Protein AF-O16611-F1 (afdb_monomer_lite)

Sequence (147 aa):
MRFGYADLPESENEILELKKEAEYYLLNGLADLCEYQRPVDNFRTCTADELMRVIVNTKKKVIVINYLTHEDRLVFVPTGFNFCDFMERHKDKVEVVFFNKLETEYSNTASVPPHIHDVCWRFNIYNATCMDGRRFESMKDLERWMK

Structure (mmCIF, N/CA/C/O backbone):
data_AF-O16611-F1
#
_entry.id   AF-O16611-F1
#
loop_
_atom_site.group_PDB
_atom_site.id
_atom_site.type_symbol
_atom_site.label_atom_id
_atom_site.label_alt_id
_atom_s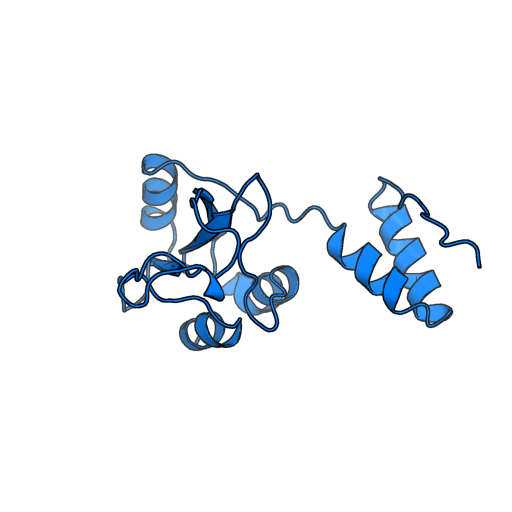ite.label_comp_id
_atom_site.label_asym_id
_atom_site.label_entity_id
_atom_site.label_seq_id
_atom_site.pdbx_PDB_ins_code
_atom_site.Cartn_x
_atom_site.Cartn_y
_atom_site.Cartn_z
_atom_site.occupancy
_atom_site.B_iso_or_equiv
_atom_site.auth_seq_id
_atom_site.auth_comp_id
_atom_site.auth_asym_id
_atom_site.auth_atom_id
_atom_site.pdbx_PDB_model_num
ATOM 1 N N . MET A 1 1 ? 29.669 -7.788 -22.522 1.00 36.06 1 MET A N 1
ATOM 2 C CA . MET A 1 1 ? 29.038 -8.776 -21.621 1.00 36.06 1 MET A CA 1
ATOM 3 C C . MET A 1 1 ? 27.596 -8.927 -22.071 1.00 36.06 1 MET A C 1
ATOM 5 O O . MET A 1 1 ? 26.953 -7.907 -22.280 1.00 36.06 1 MET A O 1
ATOM 9 N N . ARG A 1 2 ? 27.125 -10.149 -22.350 1.00 43.66 2 ARG A N 1
ATOM 10 C CA . ARG A 1 2 ? 25.723 -10.384 -22.721 1.00 43.66 2 ARG A CA 1
ATOM 11 C C . ARG A 1 2 ? 24.879 -10.098 -21.478 1.00 43.66 2 ARG A C 1
ATOM 13 O O . ARG A 1 2 ? 24.971 -10.858 -20.522 1.00 43.66 2 ARG A O 1
ATOM 20 N N . PHE A 1 3 ? 24.109 -9.014 -21.468 1.00 47.56 3 PHE A N 1
ATOM 21 C CA . PHE A 1 3 ? 22.973 -8.912 -20.556 1.00 47.56 3 PHE A CA 1
ATOM 22 C C . PHE A 1 3 ? 21.952 -9.917 -21.083 1.00 47.56 3 PHE A C 1
ATOM 24 O O . PHE A 1 3 ? 21.215 -9.629 -22.022 1.00 47.56 3 PHE A O 1
ATOM 31 N N . GLY A 1 4 ? 22.056 -11.159 -20.615 1.00 52.22 4 GLY A N 1
ATOM 32 C CA . GLY A 1 4 ? 21.099 -12.197 -20.949 1.00 52.22 4 GLY A CA 1
ATOM 33 C C . GLY A 1 4 ? 19.781 -11.814 -20.306 1.00 52.22 4 GLY A C 1
ATOM 34 O O . GLY A 1 4 ? 19.594 -12.052 -19.120 1.00 52.22 4 GLY A O 1
ATOM 35 N N . TYR A 1 5 ? 18.900 -11.186 -21.076 1.00 54.12 5 TYR A N 1
ATOM 36 C CA . TYR A 1 5 ? 17.479 -11.242 -20.786 1.00 54.12 5 TYR A CA 1
ATOM 37 C C . TYR A 1 5 ? 17.096 -12.711 -20.966 1.00 54.12 5 TYR A C 1
ATOM 39 O O . TYR A 1 5 ? 16.966 -13.189 -22.090 1.00 54.12 5 TYR A O 1
ATOM 47 N N . ALA A 1 6 ? 17.099 -13.460 -19.867 1.00 63.28 6 ALA A N 1
ATOM 48 C CA . ALA A 1 6 ? 16.470 -14.763 -19.825 1.00 63.28 6 ALA A CA 1
ATOM 49 C C . ALA A 1 6 ? 15.006 -14.493 -19.503 1.00 63.28 6 ALA A C 1
ATOM 51 O O . ALA A 1 6 ? 14.704 -13.979 -18.423 1.00 63.28 6 ALA A O 1
ATOM 52 N N . ASP A 1 7 ? 14.125 -14.780 -20.456 1.00 71.19 7 ASP A N 1
ATOM 53 C CA . ASP A 1 7 ? 12.705 -14.857 -20.151 1.00 71.19 7 ASP A CA 1
ATOM 54 C C . ASP A 1 7 ? 12.542 -15.932 -19.078 1.00 71.19 7 ASP A C 1
ATOM 56 O O . ASP A 1 7 ? 13.008 -17.066 -19.233 1.00 71.19 7 ASP A O 1
ATOM 60 N N . LEU A 1 8 ? 11.963 -15.545 -17.947 1.00 73.50 8 LEU A N 1
ATOM 61 C CA . LEU A 1 8 ? 11.630 -16.504 -16.910 1.00 73.50 8 LEU A CA 1
ATOM 62 C C . LEU A 1 8 ? 10.486 -17.398 -17.415 1.00 73.50 8 LEU A C 1
ATOM 64 O O . LEU A 1 8 ? 9.593 -16.899 -18.107 1.00 73.50 8 LEU A O 1
ATOM 68 N N . PRO A 1 9 ? 10.495 -18.694 -17.068 1.00 75.88 9 PRO A N 1
ATOM 69 C CA . PRO A 1 9 ? 9.429 -19.611 -17.447 1.00 75.88 9 PRO A CA 1
ATOM 70 C C . PRO A 1 9 ? 8.064 -19.164 -16.901 1.00 75.88 9 PRO A C 1
ATOM 72 O O . PRO A 1 9 ? 7.982 -18.525 -15.858 1.00 75.88 9 PRO A O 1
ATOM 75 N N . GLU A 1 10 ? 6.977 -19.526 -17.586 1.00 75.81 10 GLU A N 1
ATOM 76 C CA . GLU A 1 10 ? 5.607 -19.196 -17.150 1.00 75.81 10 GLU A CA 1
ATOM 77 C C . GLU A 1 10 ? 5.059 -20.183 -16.103 1.00 75.81 10 GLU A C 1
ATOM 79 O O . GLU A 1 10 ? 4.100 -19.887 -15.390 1.00 75.81 10 GLU A O 1
ATOM 84 N N . SER A 1 11 ? 5.650 -21.378 -16.014 1.00 77.88 11 SER A N 1
ATOM 85 C CA . SER A 1 11 ? 5.209 -22.443 -15.114 1.00 77.88 11 SER A CA 1
ATOM 86 C C . SER A 1 11 ? 5.701 -22.203 -13.686 1.00 77.88 11 SER A C 1
ATOM 88 O O . SER A 1 11 ? 6.903 -22.103 -13.445 1.00 77.88 11 SER A O 1
ATOM 90 N N . GLU A 1 12 ? 4.788 -22.206 -12.709 1.00 77.38 12 GLU A N 1
ATOM 91 C CA . GLU A 1 12 ? 5.122 -22.052 -11.282 1.00 77.38 12 GLU A CA 1
ATOM 92 C C . GLU A 1 12 ? 6.161 -23.083 -10.809 1.00 77.38 12 GLU A C 1
ATOM 94 O O . GLU A 1 12 ? 7.081 -22.751 -10.058 1.00 77.38 12 GLU A O 1
ATOM 99 N N . ASN A 1 13 ? 6.047 -24.327 -11.284 1.00 80.94 13 ASN A N 1
ATOM 100 C CA . ASN A 1 13 ? 6.995 -25.386 -10.944 1.00 80.94 13 ASN A CA 1
ATOM 101 C C . ASN A 1 13 ? 8.394 -25.089 -11.496 1.00 80.94 13 ASN A C 1
ATOM 103 O O . ASN A 1 13 ? 9.380 -25.293 -10.792 1.00 80.94 13 ASN A O 1
ATOM 107 N N . GLU A 1 14 ? 8.483 -24.576 -12.724 1.00 84.94 14 GLU A N 1
ATOM 108 C CA . GLU A 1 14 ? 9.763 -24.235 -13.353 1.00 84.94 14 GLU A CA 1
ATOM 109 C C . GLU A 1 14 ? 10.409 -23.026 -12.666 1.00 84.94 14 GLU A C 1
ATOM 111 O O . GLU A 1 14 ? 11.608 -23.043 -12.405 1.00 84.94 14 GLU A O 1
ATOM 116 N N . ILE A 1 15 ? 9.620 -22.015 -12.281 1.00 84.81 15 ILE A N 1
ATOM 117 C CA . ILE A 1 15 ? 10.102 -20.873 -11.486 1.00 84.81 15 ILE A CA 1
ATOM 118 C C . ILE A 1 15 ? 10.645 -21.351 -10.130 1.00 84.81 15 ILE A C 1
ATOM 120 O O . ILE A 1 15 ? 11.680 -20.870 -9.666 1.00 84.81 15 ILE A O 1
ATOM 124 N N . LEU A 1 16 ? 9.972 -22.310 -9.482 1.00 84.50 16 LEU A N 1
ATOM 125 C CA . LEU A 1 16 ? 10.416 -22.860 -8.201 1.00 84.50 16 LEU A CA 1
ATOM 126 C C . LEU A 1 16 ? 11.743 -23.623 -8.326 1.00 84.50 16 LEU A C 1
ATOM 128 O O . LEU A 1 16 ? 12.603 -23.496 -7.451 1.00 84.50 16 LEU A O 1
ATOM 132 N N . GLU A 1 17 ? 11.912 -24.424 -9.379 1.00 87.56 17 GLU A N 1
ATOM 133 C CA . GLU A 1 17 ? 13.176 -25.116 -9.656 1.00 87.56 17 GLU A CA 1
ATOM 134 C C . GLU A 1 17 ? 14.291 -24.127 -9.997 1.00 87.56 17 GLU A C 1
ATOM 136 O O . GLU A 1 17 ? 15.369 -24.201 -9.404 1.00 87.56 17 GLU A O 1
ATOM 141 N N . LEU A 1 18 ? 14.002 -23.138 -10.845 1.00 88.31 18 LEU A N 1
ATOM 142 C CA . LEU A 1 18 ? 14.946 -22.090 -11.216 1.00 88.31 18 LEU A CA 1
ATOM 143 C C . LEU A 1 18 ? 15.394 -21.265 -10.007 1.00 88.31 18 LEU A C 1
ATOM 145 O O . LEU A 1 18 ? 16.577 -20.959 -9.884 1.00 88.31 18 LEU A O 1
ATOM 149 N N . LYS A 1 19 ? 14.485 -20.953 -9.073 1.00 84.88 19 LYS A N 1
ATOM 150 C CA . LYS A 1 19 ? 14.835 -20.287 -7.811 1.00 84.88 19 LYS A CA 1
ATOM 151 C C . LYS A 1 19 ? 15.819 -21.126 -6.999 1.00 84.88 19 LYS A C 1
ATOM 153 O O . LYS A 1 19 ? 16.842 -20.601 -6.569 1.00 84.88 19 LYS A O 1
ATOM 158 N N . LYS A 1 20 ? 15.543 -22.423 -6.814 1.00 87.81 20 LYS A N 1
ATOM 159 C CA . LYS A 1 20 ? 16.446 -23.328 -6.077 1.00 87.81 20 LYS A CA 1
ATOM 160 C C . LYS A 1 20 ? 17.825 -23.401 -6.730 1.00 87.81 20 LYS A C 1
ATOM 162 O O . LYS A 1 20 ? 18.835 -23.409 -6.031 1.00 87.81 20 LYS A O 1
ATOM 167 N N . GLU A 1 21 ? 17.873 -23.450 -8.058 1.00 90.38 21 GLU A N 1
ATOM 168 C CA . GLU A 1 21 ? 19.121 -23.467 -8.819 1.00 90.38 21 GLU A CA 1
ATOM 169 C C . GLU A 1 21 ? 19.877 -22.134 -8.697 1.00 90.38 21 GLU A C 1
ATOM 171 O O . GLU A 1 21 ? 21.079 -22.119 -8.427 1.00 90.38 21 GLU A O 1
ATOM 176 N N . ALA A 1 22 ? 19.175 -21.006 -8.803 1.00 89.06 22 ALA A N 1
ATOM 177 C CA . ALA A 1 22 ? 19.747 -19.678 -8.620 1.00 89.06 22 ALA A CA 1
ATOM 178 C C . ALA A 1 22 ? 20.315 -19.486 -7.204 1.00 89.06 22 ALA A C 1
ATOM 180 O O . ALA A 1 22 ? 21.423 -18.970 -7.061 1.00 89.06 22 ALA A O 1
ATOM 181 N N . GLU A 1 23 ? 19.607 -19.942 -6.168 1.00 88.12 23 GLU A N 1
ATOM 182 C CA . GLU A 1 23 ? 20.090 -19.949 -4.781 1.00 88.12 23 GLU A CA 1
ATOM 183 C C . GLU A 1 23 ? 21.333 -20.837 -4.624 1.00 88.12 23 GLU A C 1
ATOM 185 O O . GLU A 1 23 ? 22.313 -20.423 -4.001 1.00 88.12 23 GLU A O 1
ATOM 190 N N . TYR A 1 24 ? 21.336 -22.028 -5.235 1.00 89.50 24 TYR A N 1
ATOM 191 C CA . TYR A 1 24 ? 22.480 -22.943 -5.216 1.00 89.50 24 TYR A CA 1
ATOM 192 C C . TYR A 1 24 ? 23.729 -22.334 -5.872 1.00 89.50 24 TYR A C 1
ATOM 194 O O . TYR A 1 24 ? 24.829 -22.435 -5.327 1.00 89.50 24 TYR A O 1
ATOM 202 N N . TYR A 1 25 ? 23.565 -21.661 -7.013 1.00 90.69 25 TYR A N 1
ATOM 203 C CA . TYR A 1 25 ? 24.656 -20.995 -7.730 1.00 90.69 25 TYR A CA 1
ATOM 204 C C . TYR A 1 25 ? 24.940 -19.563 -7.249 1.00 90.69 25 TYR A C 1
ATOM 206 O O . TYR A 1 25 ? 25.755 -18.870 -7.862 1.00 90.69 25 TYR A O 1
ATOM 214 N N . LEU A 1 26 ? 24.313 -19.115 -6.152 1.00 87.00 26 LEU A N 1
ATOM 215 C CA . LEU A 1 26 ? 24.467 -17.770 -5.575 1.00 87.00 26 LEU A CA 1
ATOM 216 C C . LEU A 1 26 ? 24.173 -16.636 -6.576 1.00 87.00 26 LEU A C 1
ATOM 218 O O . LEU A 1 26 ? 24.744 -15.544 -6.515 1.00 87.00 26 LEU A O 1
ATOM 222 N N . LEU A 1 27 ? 23.255 -16.888 -7.506 1.00 86.88 27 LEU A N 1
ATOM 223 C CA . LEU A 1 27 ? 22.754 -15.926 -8.480 1.00 86.88 27 LEU A CA 1
ATOM 224 C C . LEU A 1 27 ? 21.632 -15.091 -7.851 1.00 86.88 27 LEU A C 1
ATOM 226 O O . LEU A 1 27 ? 20.490 -15.137 -8.300 1.00 86.88 27 LEU A O 1
ATOM 230 N N . ASN A 1 28 ? 21.959 -14.319 -6.810 1.00 79.62 28 ASN A N 1
ATOM 231 C CA . ASN A 1 28 ? 20.975 -13.605 -5.982 1.00 79.62 28 ASN A CA 1
ATOM 232 C C . ASN A 1 28 ? 19.993 -12.758 -6.808 1.00 79.62 28 ASN A C 1
ATOM 234 O O . ASN A 1 28 ? 18.792 -12.844 -6.603 1.00 79.62 28 ASN A O 1
ATOM 238 N N . GLY A 1 29 ? 20.483 -12.032 -7.821 1.00 79.44 29 GLY A N 1
ATOM 239 C CA . GLY A 1 29 ? 19.608 -11.230 -8.682 1.00 79.44 29 GLY A CA 1
ATOM 240 C C . GLY A 1 29 ? 18.579 -12.054 -9.470 1.00 79.44 29 GLY A C 1
ATOM 241 O O . GLY A 1 29 ? 17.490 -11.560 -9.732 1.00 79.44 29 GLY A O 1
ATOM 242 N N . LEU A 1 30 ? 18.889 -13.305 -9.832 1.00 83.00 30 LEU A N 1
ATOM 243 C CA . LEU A 1 30 ? 17.938 -14.207 -10.493 1.00 83.00 30 LEU A CA 1
ATOM 244 C C . LEU A 1 30 ? 16.960 -14.830 -9.490 1.00 83.00 30 LEU A C 1
ATOM 246 O O . LEU A 1 30 ? 15.774 -14.942 -9.791 1.00 83.00 30 LEU A O 1
ATOM 250 N N . ALA A 1 31 ? 17.442 -15.207 -8.303 1.00 81.38 31 ALA A N 1
ATOM 251 C CA . ALA A 1 31 ? 16.592 -15.719 -7.229 1.00 81.38 31 ALA A CA 1
ATOM 252 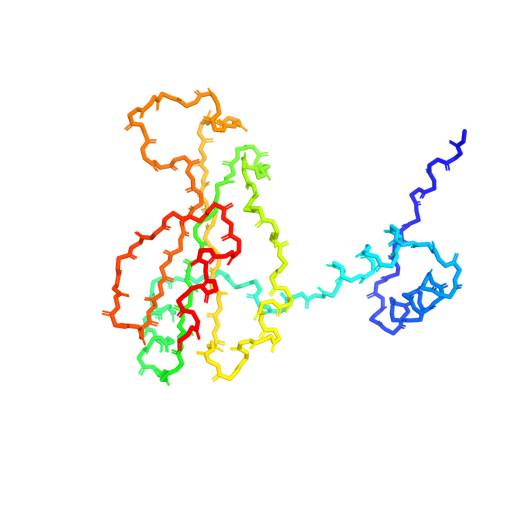C C . ALA A 1 31 ? 15.531 -14.681 -6.815 1.00 81.38 31 ALA A C 1
ATOM 254 O O . ALA A 1 31 ? 14.353 -15.027 -6.696 1.00 81.38 31 ALA A O 1
ATOM 255 N N . ASP A 1 32 ? 15.932 -13.410 -6.705 1.00 78.00 32 ASP A N 1
ATOM 256 C CA . ASP A 1 32 ? 15.036 -12.284 -6.431 1.00 78.00 32 ASP A CA 1
ATOM 257 C C . ASP A 1 32 ? 13.985 -12.134 -7.547 1.00 78.00 32 ASP A C 1
ATOM 259 O O . ASP A 1 32 ? 12.790 -12.024 -7.275 1.00 78.00 32 ASP A O 1
ATOM 263 N N . LEU A 1 33 ? 14.395 -12.204 -8.821 1.00 77.06 33 LEU A N 1
ATOM 264 C CA . LEU A 1 33 ? 13.474 -12.144 -9.966 1.00 77.06 33 LEU A CA 1
ATOM 265 C C . LEU A 1 33 ? 12.430 -13.272 -9.957 1.00 77.06 33 LEU A C 1
ATOM 267 O O . LEU A 1 33 ? 11.255 -13.013 -10.222 1.00 77.06 33 LEU A O 1
ATOM 271 N N . CYS A 1 34 ? 12.830 -14.497 -9.607 1.00 75.06 34 CYS A N 1
ATOM 272 C CA . CYS A 1 34 ? 11.909 -15.632 -9.488 1.00 75.06 34 CYS A CA 1
ATOM 273 C C . CYS A 1 34 ? 10.876 -15.422 -8.367 1.00 75.06 34 CYS A C 1
ATOM 275 O O . CYS A 1 34 ? 9.744 -15.894 -8.460 1.00 75.06 34 CYS A O 1
ATOM 277 N N . GLU A 1 35 ? 11.236 -14.707 -7.299 1.00 70.38 35 GLU A N 1
ATOM 278 C CA . GLU A 1 35 ? 10.324 -14.398 -6.196 1.00 70.38 35 GLU A CA 1
ATOM 279 C C . GLU A 1 35 ? 9.249 -13.373 -6.583 1.00 70.38 35 GLU A C 1
ATOM 281 O O . GLU A 1 35 ? 8.085 -13.540 -6.210 1.00 70.38 35 GLU A O 1
ATOM 286 N N . TYR A 1 36 ? 9.602 -12.365 -7.387 1.00 62.88 36 TYR A N 1
ATOM 287 C CA . TYR A 1 36 ? 8.648 -11.369 -7.894 1.00 62.88 36 TYR A CA 1
ATOM 288 C C . TYR A 1 36 ? 7.626 -11.942 -8.880 1.00 62.88 36 TYR A C 1
ATOM 290 O O . TYR A 1 36 ? 6.554 -11.360 -9.043 1.00 62.88 36 TYR A O 1
ATOM 298 N N . GLN A 1 37 ? 7.944 -13.060 -9.538 1.00 59.28 37 GLN A N 1
ATOM 299 C CA . GLN A 1 37 ? 7.079 -13.664 -10.549 1.00 59.28 37 GLN A CA 1
ATOM 300 C C . GLN A 1 37 ? 5.988 -14.572 -9.977 1.00 59.28 37 GLN A C 1
ATOM 302 O O . GLN A 1 37 ? 5.137 -15.036 -10.735 1.00 59.28 37 GLN A O 1
ATOM 307 N N . ARG A 1 38 ? 5.956 -14.807 -8.654 1.00 55.25 38 ARG A N 1
ATOM 308 C CA . ARG A 1 38 ? 4.764 -15.404 -8.042 1.00 55.25 38 ARG A CA 1
ATOM 309 C C . ARG A 1 38 ? 3.566 -14.529 -8.417 1.00 55.25 38 ARG A C 1
ATOM 311 O O . ARG A 1 38 ? 3.589 -13.345 -8.072 1.00 55.25 38 ARG A O 1
ATOM 318 N N . PRO A 1 39 ? 2.533 -15.065 -9.094 1.00 49.62 39 PRO A N 1
ATOM 319 C CA . PRO A 1 39 ? 1.303 -14.328 -9.305 1.00 49.62 39 PRO A CA 1
ATOM 320 C C . PRO A 1 39 ? 0.773 -13.983 -7.921 1.00 49.62 39 PRO A C 1
ATOM 322 O O . PRO A 1 39 ? 0.315 -14.841 -7.167 1.00 49.62 39 PRO A O 1
ATOM 325 N N . VAL A 1 40 ? 0.929 -12.727 -7.521 1.00 51.56 40 VAL A N 1
ATOM 326 C CA . VAL A 1 40 ? 0.373 -12.282 -6.260 1.00 51.56 40 VAL A CA 1
ATOM 327 C C . VAL A 1 40 ? -1.111 -12.091 -6.544 1.00 51.56 40 VAL A C 1
ATOM 329 O O . VAL A 1 40 ? -1.550 -10.994 -6.883 1.00 51.56 40 VAL A O 1
ATOM 332 N N . ASP A 1 41 ? -1.897 -13.153 -6.365 1.00 54.59 41 ASP A N 1
ATOM 333 C CA . ASP A 1 41 ? -3.374 -13.152 -6.402 1.00 54.59 41 ASP A CA 1
ATOM 334 C C . ASP A 1 41 ? -4.015 -12.113 -5.443 1.00 54.59 41 ASP A C 1
ATOM 336 O O . ASP A 1 41 ? -5.240 -11.951 -5.362 1.00 54.59 41 ASP A O 1
ATOM 340 N N . ASN A 1 42 ? -3.182 -11.382 -4.697 1.00 57.59 42 ASN A N 1
ATOM 341 C CA . ASN A 1 42 ? -3.561 -10.365 -3.733 1.00 57.59 42 ASN A CA 1
ATOM 342 C C . ASN A 1 42 ? -3.582 -8.941 -4.309 1.00 57.59 42 ASN A C 1
ATOM 344 O O . ASN A 1 42 ? -4.071 -8.054 -3.615 1.00 57.59 42 ASN A O 1
ATOM 348 N N . PHE A 1 43 ? -3.094 -8.680 -5.531 1.00 66.00 43 PHE A N 1
ATOM 349 C CA . PHE A 1 43 ? -3.286 -7.361 -6.151 1.00 66.00 43 PHE A CA 1
ATOM 350 C C . PHE A 1 43 ? -4.701 -7.259 -6.716 1.00 66.00 43 PHE A C 1
ATOM 352 O O . PHE A 1 43 ? -4.961 -7.575 -7.875 1.00 66.00 43 PHE A O 1
ATOM 359 N N . ARG A 1 44 ? -5.638 -6.826 -5.873 1.00 78.81 44 ARG A N 1
ATOM 360 C CA . ARG A 1 44 ? -7.031 -6.618 -6.270 1.00 78.81 44 ARG A CA 1
ATOM 361 C C . ARG A 1 44 ? -7.312 -5.134 -6.423 1.00 78.8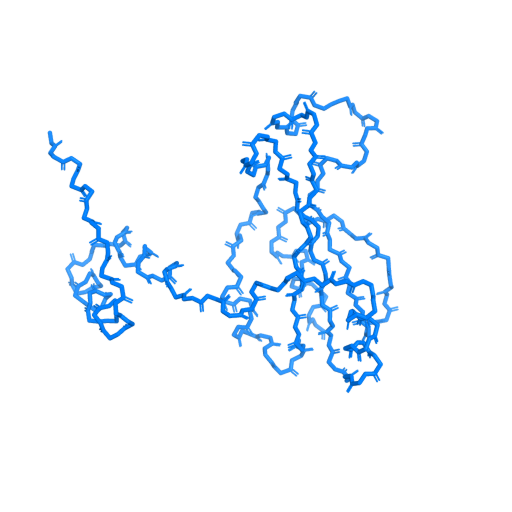1 44 ARG A C 1
ATOM 363 O O . ARG A 1 44 ? -6.966 -4.343 -5.552 1.00 78.81 44 ARG A O 1
ATOM 370 N N . THR A 1 45 ? -7.976 -4.755 -7.502 1.00 84.00 45 THR A N 1
ATOM 371 C CA . THR A 1 45 ? -8.728 -3.499 -7.533 1.00 84.00 45 THR A CA 1
ATOM 372 C C . THR A 1 45 ? -10.105 -3.758 -6.922 1.00 84.00 45 THR A C 1
ATOM 374 O O . THR A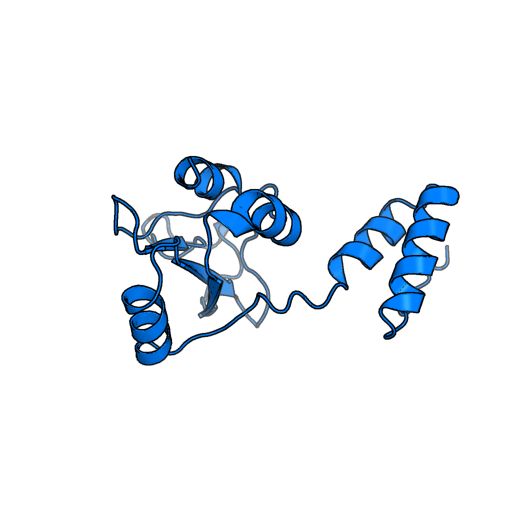 1 45 ? -10.554 -4.904 -6.843 1.00 84.00 45 THR A O 1
ATOM 377 N N . CYS A 1 46 ? -10.776 -2.716 -6.443 1.00 81.94 46 CYS A N 1
ATOM 378 C CA . CYS A 1 46 ? -12.160 -2.842 -6.000 1.00 81.94 46 CYS A CA 1
ATOM 379 C C . CYS A 1 46 ? -12.964 -1.596 -6.328 1.00 81.94 46 CYS A C 1
ATOM 381 O O . CYS A 1 46 ? -12.485 -0.466 -6.222 1.00 81.94 46 CYS A O 1
ATOM 383 N N . THR A 1 47 ? -14.233 -1.811 -6.638 1.00 88.00 47 THR A N 1
ATOM 384 C CA . THR A 1 47 ? -15.255 -0.769 -6.568 1.00 88.00 47 THR A CA 1
ATOM 385 C C . THR A 1 47 ? -15.580 -0.425 -5.110 1.00 88.00 47 THR A C 1
ATOM 387 O O . THR A 1 47 ? -15.306 -1.202 -4.189 1.00 88.00 47 THR A O 1
ATOM 390 N N . ALA A 1 48 ? -16.217 0.728 -4.885 1.00 88.69 48 ALA A N 1
ATOM 391 C CA . ALA A 1 48 ? -16.680 1.118 -3.551 1.00 88.69 48 ALA A CA 1
ATOM 392 C C . ALA A 1 48 ? -17.629 0.067 -2.936 1.00 88.69 48 ALA A C 1
ATOM 394 O O . ALA A 1 48 ? -17.507 -0.261 -1.757 1.00 88.69 48 ALA A O 1
ATOM 395 N N . ASP A 1 49 ? -18.520 -0.521 -3.741 1.00 91.06 49 ASP A N 1
ATOM 396 C CA . ASP A 1 49 ? -19.475 -1.534 -3.278 1.00 91.06 49 ASP A CA 1
ATOM 397 C C . ASP A 1 49 ? -18.809 -2.863 -2.907 1.00 91.06 49 ASP A C 1
ATOM 399 O O . ASP A 1 49 ? -19.258 -3.555 -1.992 1.00 91.06 49 ASP A O 1
ATOM 403 N N . GLU A 1 50 ? -17.755 -3.264 -3.619 1.00 89.00 50 GLU A N 1
ATOM 404 C CA . GLU A 1 50 ? -16.967 -4.453 -3.272 1.00 89.00 50 GLU A CA 1
ATOM 405 C C . GLU A 1 50 ? -16.177 -4.231 -1.986 1.00 89.00 50 GLU A C 1
ATOM 407 O O . GLU A 1 50 ? -16.210 -5.083 -1.099 1.00 89.00 50 GLU A O 1
ATOM 412 N N . LEU A 1 51 ? -15.540 -3.064 -1.847 1.00 90.44 51 LEU A N 1
ATOM 413 C CA . LEU A 1 51 ? -14.832 -2.684 -0.628 1.00 90.44 51 LEU A CA 1
ATOM 414 C C . LEU A 1 51 ? -15.767 -2.732 0.586 1.00 90.44 51 LEU A C 1
ATOM 416 O O . LEU A 1 51 ? -15.456 -3.389 1.580 1.00 90.44 51 LEU A O 1
ATOM 420 N N . MET A 1 52 ? -16.942 -2.103 0.487 1.00 90.25 52 MET A N 1
ATOM 421 C CA . MET A 1 52 ? -17.938 -2.106 1.562 1.00 90.25 52 MET A CA 1
ATOM 422 C C . MET A 1 52 ? -18.422 -3.518 1.896 1.00 90.25 52 MET A C 1
ATOM 424 O O . MET A 1 52 ? -18.524 -3.868 3.073 1.00 90.25 52 MET A O 1
ATOM 428 N N . ARG A 1 53 ? -18.667 -4.362 0.884 1.00 90.62 53 ARG A N 1
ATOM 429 C CA . ARG A 1 53 ? -19.045 -5.766 1.098 1.00 90.62 53 ARG A CA 1
ATOM 430 C C . ARG A 1 53 ? -17.977 -6.538 1.861 1.00 90.62 53 ARG A C 1
ATOM 432 O O . ARG A 1 53 ? -18.326 -7.295 2.761 1.00 90.62 53 ARG A O 1
ATOM 439 N N . VAL A 1 54 ? -16.699 -6.356 1.544 1.00 90.44 54 VAL A N 1
ATOM 440 C CA . VAL A 1 54 ? -15.627 -7.036 2.280 1.00 90.44 54 VAL A CA 1
ATOM 441 C C . VAL A 1 54 ? -15.549 -6.528 3.716 1.00 90.44 54 VAL A C 1
ATOM 443 O O . VAL A 1 54 ? -15.564 -7.343 4.634 1.00 90.44 54 VAL A O 1
ATOM 446 N N . ILE A 1 55 ? -15.535 -5.205 3.921 1.00 89.81 55 ILE A N 1
ATOM 447 C CA . ILE A 1 55 ? -15.415 -4.586 5.252 1.00 89.81 55 ILE A CA 1
ATOM 448 C C . ILE A 1 55 ? -16.496 -5.099 6.208 1.00 89.81 55 ILE A C 1
ATOM 450 O O . ILE A 1 55 ? -16.180 -5.463 7.339 1.00 89.81 55 ILE A O 1
ATOM 454 N N . VAL A 1 56 ? -17.750 -5.168 5.751 1.00 90.38 56 VAL A N 1
ATOM 455 C CA . VAL A 1 56 ? -18.891 -5.610 6.572 1.00 90.38 56 VAL A CA 1
ATOM 456 C C . VAL A 1 56 ? -18.805 -7.095 6.944 1.00 90.38 56 VAL A C 1
ATOM 458 O O . VAL A 1 56 ? -19.285 -7.487 8.005 1.00 90.38 56 VAL A O 1
ATOM 461 N N . ASN A 1 57 ? -18.197 -7.928 6.094 1.00 91.12 57 ASN A N 1
ATOM 462 C CA . ASN A 1 57 ? -18.201 -9.384 6.256 1.00 91.12 57 ASN A CA 1
ATOM 463 C C . ASN A 1 57 ? -16.947 -9.954 6.933 1.00 91.12 57 ASN A C 1
ATOM 465 O O . ASN A 1 57 ? -16.914 -11.149 7.228 1.00 91.12 57 ASN A O 1
ATOM 469 N N . THR A 1 58 ? -15.925 -9.140 7.204 1.00 90.44 58 THR A N 1
ATOM 470 C CA . THR A 1 58 ? -14.693 -9.604 7.854 1.00 90.44 58 THR A CA 1
ATOM 471 C C . THR A 1 58 ? -14.442 -8.910 9.189 1.00 90.44 58 THR A C 1
ATOM 473 O O . THR A 1 58 ? -14.757 -7.741 9.384 1.00 90.44 58 THR A O 1
ATOM 476 N N . LYS A 1 59 ? -13.831 -9.643 10.125 1.00 89.62 59 LYS A N 1
ATOM 477 C CA . LYS A 1 59 ? -13.257 -9.077 11.359 1.00 89.62 59 LYS A CA 1
ATOM 478 C C . LYS A 1 59 ? -11.774 -8.744 11.210 1.00 89.62 59 LYS A C 1
ATOM 480 O O . LYS A 1 59 ? -11.199 -8.117 12.097 1.00 89.62 59 LYS A O 1
ATOM 485 N N . LYS A 1 60 ? -11.144 -9.210 10.131 1.00 91.25 60 LYS A N 1
ATOM 486 C CA . LYS A 1 60 ? -9.751 -8.906 9.822 1.00 91.25 60 LYS A CA 1
ATOM 487 C C . LYS A 1 60 ? -9.635 -7.485 9.265 1.00 91.25 60 LYS A C 1
ATOM 489 O O . LYS A 1 60 ? -10.620 -6.857 8.871 1.00 91.25 60 LYS A O 1
ATOM 494 N N . LYS A 1 61 ? -8.408 -6.975 9.241 1.00 90.69 61 LYS A N 1
ATOM 495 C CA . LYS A 1 61 ? -8.072 -5.676 8.659 1.00 90.69 61 LYS A CA 1
ATOM 496 C C . LYS A 1 61 ? -8.201 -5.760 7.139 1.00 90.69 61 LYS A C 1
ATOM 498 O O . LYS A 1 61 ? -7.734 -6.718 6.524 1.00 90.69 61 LYS A O 1
ATOM 503 N N . VAL A 1 62 ? -8.807 -4.742 6.542 1.00 91.00 62 VAL A N 1
ATOM 504 C CA . VAL A 1 62 ? -8.853 -4.553 5.085 1.00 91.00 62 VAL A CA 1
ATOM 505 C C . VAL A 1 62 ? -8.011 -3.330 4.773 1.00 91.00 62 VAL A C 1
ATOM 507 O O . VAL A 1 62 ? -8.221 -2.279 5.378 1.00 91.00 62 VAL A O 1
ATOM 510 N N . ILE A 1 63 ? -7.041 -3.458 3.873 1.00 90.94 63 ILE A N 1
ATOM 511 C CA . ILE A 1 63 ? -6.115 -2.366 3.554 1.00 90.94 63 ILE A CA 1
ATOM 512 C C . ILE A 1 63 ? -6.411 -1.880 2.137 1.00 90.94 63 ILE A C 1
ATOM 514 O O . ILE A 1 63 ? -6.600 -2.684 1.235 1.00 90.94 63 ILE A O 1
ATOM 518 N N . VAL A 1 64 ? -6.444 -0.571 1.921 1.00 91.50 64 VAL A N 1
ATOM 519 C CA . VAL A 1 64 ? -6.523 0.022 0.579 1.00 91.50 64 VAL A CA 1
ATOM 520 C C . VAL A 1 64 ? -5.295 0.889 0.378 1.00 91.50 64 VAL A C 1
ATOM 522 O O . VAL A 1 64 ? -5.124 1.861 1.109 1.00 91.50 64 VAL A O 1
ATOM 525 N N . ILE A 1 65 ? -4.456 0.554 -0.597 1.00 91.31 65 ILE A N 1
ATOM 526 C CA . ILE A 1 65 ? -3.260 1.301 -0.984 1.00 91.31 65 ILE A CA 1
ATOM 527 C C . ILE A 1 65 ? -3.578 2.099 -2.245 1.00 91.31 65 ILE A C 1
ATOM 529 O O . ILE A 1 65 ? -3.811 1.540 -3.311 1.00 91.31 65 ILE A O 1
ATOM 533 N N . ASN A 1 66 ? -3.553 3.419 -2.127 1.00 90.19 66 ASN A N 1
ATOM 534 C CA . ASN A 1 66 ? -3.573 4.329 -3.258 1.00 90.19 66 ASN A CA 1
ATOM 535 C C . ASN A 1 66 ? -2.127 4.609 -3.672 1.00 90.19 66 ASN A C 1
ATOM 537 O O . ASN A 1 66 ? -1.357 5.161 -2.879 1.00 90.19 66 ASN A O 1
ATOM 541 N N . TYR A 1 67 ? -1.761 4.227 -4.889 1.00 89.44 67 TYR A N 1
ATOM 542 C CA . TYR A 1 67 ? -0.419 4.415 -5.425 1.00 89.44 67 TYR A CA 1
ATOM 543 C C . TYR A 1 67 ? -0.443 5.349 -6.629 1.00 89.44 67 TYR A C 1
ATOM 545 O O . TYR A 1 67 ? -1.416 5.390 -7.379 1.00 89.44 67 TYR A O 1
ATOM 553 N N . LEU A 1 68 ? 0.635 6.114 -6.791 1.00 87.50 68 LEU A N 1
ATOM 554 C CA . LEU A 1 68 ? 0.728 7.144 -7.821 1.00 87.50 68 LEU A CA 1
ATOM 555 C C . LEU A 1 68 ? 1.472 6.657 -9.053 1.00 87.50 68 LEU A C 1
ATOM 557 O O . LEU A 1 68 ? 2.565 6.086 -8.938 1.00 87.50 68 LEU A O 1
ATOM 561 N N . THR A 1 69 ? 0.915 6.986 -10.212 1.00 89.12 69 THR A N 1
ATOM 562 C CA . THR A 1 69 ? 1.528 6.775 -11.520 1.00 89.12 69 THR A CA 1
ATOM 563 C C . THR A 1 69 ? 1.575 8.050 -12.351 1.00 89.12 69 THR A C 1
ATOM 565 O O . THR A 1 69 ? 0.719 8.916 -12.214 1.00 89.12 69 THR A O 1
ATOM 568 N N . HIS A 1 70 ? 2.591 8.155 -13.199 1.00 87.81 70 HIS A N 1
ATOM 569 C CA . HIS A 1 70 ? 2.725 9.170 -14.239 1.00 87.81 70 HIS A CA 1
ATOM 570 C C . HIS A 1 70 ? 3.158 8.458 -15.518 1.00 87.81 70 HIS A C 1
ATOM 572 O O . HIS A 1 70 ? 4.208 7.808 -15.525 1.00 87.81 70 HIS A O 1
ATOM 578 N N . GLU A 1 71 ? 2.358 8.559 -16.579 1.00 88.94 71 GLU A N 1
ATOM 579 C CA . GLU A 1 71 ? 2.579 7.849 -17.849 1.00 88.94 71 GLU A CA 1
ATOM 580 C C . GLU A 1 71 ? 2.748 6.335 -17.625 1.00 88.94 71 GLU A C 1
ATOM 582 O O . GLU A 1 71 ? 3.708 5.715 -18.084 1.00 88.94 71 GLU A O 1
ATOM 587 N N . ASP A 1 72 ? 1.847 5.748 -16.831 1.00 85.62 72 ASP A N 1
ATOM 588 C CA . ASP A 1 72 ? 1.862 4.330 -16.436 1.00 85.62 72 ASP A CA 1
ATOM 589 C C . ASP A 1 72 ? 3.095 3.870 -15.630 1.00 85.62 72 ASP A C 1
ATOM 591 O O . ASP A 1 72 ? 3.227 2.684 -15.319 1.00 85.62 72 ASP A O 1
ATOM 595 N N . ARG A 1 73 ? 3.977 4.786 -15.212 1.00 85.88 73 ARG A N 1
ATOM 596 C CA . ARG A 1 73 ? 5.142 4.482 -14.366 1.00 85.88 73 ARG A CA 1
ATOM 597 C C . ARG A 1 73 ? 4.894 4.876 -12.922 1.00 85.88 73 ARG A C 1
ATOM 599 O O . ARG A 1 73 ? 4.316 5.923 -12.656 1.00 85.88 73 ARG A O 1
ATOM 606 N N . LEU A 1 74 ? 5.378 4.068 -11.979 1.00 85.88 74 LEU A N 1
ATOM 607 C CA . LEU A 1 74 ? 5.333 4.414 -10.556 1.00 85.88 74 LEU A CA 1
ATOM 608 C C . LEU A 1 74 ? 6.167 5.674 -10.288 1.00 85.88 74 LEU A C 1
ATOM 610 O O . LEU A 1 74 ? 7.360 5.711 -10.581 1.00 85.88 74 LEU A O 1
ATOM 614 N N . VAL A 1 75 ? 5.540 6.682 -9.683 1.00 85.56 75 VAL A N 1
ATOM 615 C CA . VAL A 1 75 ? 6.179 7.964 -9.314 1.00 85.56 75 VAL A CA 1
ATOM 616 C C . VAL A 1 75 ? 7.088 7.811 -8.096 1.00 85.56 75 VAL A C 1
ATOM 618 O O . VAL A 1 75 ? 8.080 8.517 -7.927 1.00 85.56 75 VAL A O 1
ATOM 621 N N . PHE A 1 76 ? 6.718 6.887 -7.215 1.00 85.00 76 PHE A N 1
ATOM 622 C CA . PHE A 1 76 ? 7.377 6.608 -5.950 1.00 85.00 76 PHE A CA 1
ATOM 623 C C . PHE A 1 76 ? 7.136 5.144 -5.586 1.00 85.00 76 PHE A C 1
ATOM 625 O O . PHE A 1 76 ? 6.089 4.601 -5.926 1.00 85.00 76 PHE A O 1
ATOM 632 N N . VAL A 1 77 ? 8.078 4.519 -4.881 1.00 85.44 77 VAL A N 1
ATOM 633 C CA . VAL A 1 77 ? 7.905 3.196 -4.270 1.00 85.44 77 VAL A CA 1
ATOM 634 C C . VAL A 1 77 ? 8.307 3.311 -2.799 1.00 85.44 77 VAL A C 1
ATOM 636 O O . VAL A 1 77 ? 9.401 3.813 -2.525 1.00 85.44 77 VAL A O 1
ATOM 639 N N . PRO A 1 78 ? 7.467 2.867 -1.845 1.00 88.69 78 PRO A N 1
ATOM 640 C CA . PRO A 1 78 ? 7.814 2.900 -0.433 1.00 88.69 78 PRO A CA 1
ATOM 641 C C . PRO A 1 78 ? 9.126 2.168 -0.131 1.00 88.69 78 PRO A C 1
ATOM 643 O O . PRO A 1 78 ? 9.431 1.111 -0.682 1.00 88.69 78 PRO A O 1
ATOM 646 N N . THR A 1 79 ? 9.903 2.702 0.806 1.00 88.75 79 THR A N 1
ATOM 647 C CA . THR A 1 79 ? 11.172 2.090 1.204 1.00 88.75 79 THR A CA 1
ATOM 648 C C . THR A 1 79 ? 10.926 0.723 1.838 1.00 88.75 79 THR A C 1
ATOM 650 O O . THR A 1 79 ? 10.160 0.601 2.805 1.00 88.75 79 THR A O 1
ATOM 653 N N . GLY A 1 80 ? 11.628 -0.289 1.321 1.00 86.81 80 GLY A N 1
ATOM 654 C CA . GLY A 1 80 ? 11.525 -1.675 1.773 1.00 86.81 80 GLY A CA 1
ATOM 655 C C . GLY A 1 80 ? 10.239 -2.370 1.336 1.00 86.81 80 GLY A C 1
ATOM 656 O O . GLY A 1 80 ? 9.832 -3.312 2.005 1.00 86.81 80 GLY A O 1
ATOM 657 N N . PHE A 1 81 ? 9.576 -1.890 0.276 1.00 84.25 81 PHE A N 1
ATOM 658 C CA . PHE A 1 81 ? 8.352 -2.486 -0.256 1.00 84.25 81 PHE A CA 1
ATOM 659 C C . PHE A 1 81 ? 8.558 -3.959 -0.640 1.00 84.25 81 PHE A C 1
ATOM 661 O O . PHE A 1 81 ? 9.091 -4.270 -1.700 1.00 84.25 81 PHE A O 1
ATOM 668 N N . ASN A 1 82 ? 8.109 -4.861 0.234 1.00 83.69 82 ASN A N 1
ATOM 669 C CA . ASN A 1 82 ? 7.926 -6.278 -0.055 1.00 83.69 82 ASN A CA 1
ATOM 670 C C . ASN A 1 82 ? 6.530 -6.680 0.425 1.00 83.69 82 ASN A C 1
ATOM 672 O O . ASN A 1 82 ? 6.276 -6.873 1.618 1.00 83.69 82 ASN A O 1
ATOM 676 N N . PHE A 1 83 ? 5.604 -6.731 -0.526 1.00 82.19 83 PHE A N 1
ATOM 677 C CA . PHE A 1 83 ? 4.204 -6.980 -0.232 1.00 82.19 83 PHE A CA 1
ATOM 678 C C . PHE A 1 83 ? 3.906 -8.469 0.006 1.00 82.19 83 PHE A C 1
ATOM 680 O O . PHE A 1 83 ? 3.062 -8.796 0.839 1.00 82.19 83 PHE A O 1
ATOM 687 N N . CYS A 1 84 ? 4.639 -9.368 -0.656 1.00 81.56 84 CYS A N 1
ATOM 688 C CA . CYS A 1 84 ? 4.532 -10.813 -0.453 1.00 81.56 84 CYS A CA 1
ATOM 689 C C . CYS A 1 84 ? 4.870 -11.186 0.992 1.00 81.56 84 CYS A C 1
ATOM 691 O O . CYS A 1 84 ? 4.061 -11.800 1.688 1.00 81.56 84 CYS A O 1
ATOM 693 N N . ASP A 1 85 ? 6.019 -10.713 1.471 1.00 85.12 85 ASP A N 1
ATOM 694 C CA . ASP A 1 85 ? 6.459 -10.906 2.849 1.00 85.12 85 ASP A CA 1
ATOM 695 C C . ASP A 1 85 ? 5.463 -10.337 3.859 1.00 85.12 85 ASP A C 1
ATOM 697 O O . ASP A 1 85 ? 5.177 -10.952 4.887 1.00 85.12 85 ASP A O 1
ATOM 701 N N . PHE A 1 86 ? 4.936 -9.144 3.579 1.00 87.94 86 PHE A N 1
ATOM 702 C CA . PHE A 1 86 ? 3.946 -8.501 4.433 1.00 87.94 86 PHE A CA 1
ATOM 703 C C . PHE A 1 86 ? 2.674 -9.343 4.559 1.00 87.94 86 PHE A C 1
ATOM 705 O O . PHE A 1 86 ? 2.196 -9.562 5.673 1.00 87.94 86 PHE A O 1
ATOM 712 N N . MET A 1 87 ? 2.147 -9.838 3.437 1.00 86.75 87 MET A N 1
ATOM 713 C CA . MET A 1 87 ? 0.946 -10.669 3.434 1.00 86.75 87 MET A CA 1
ATOM 714 C C . MET A 1 87 ? 1.175 -11.996 4.153 1.00 86.75 87 MET A C 1
ATOM 716 O O . MET A 1 87 ? 0.337 -12.386 4.961 1.00 86.75 87 MET A O 1
ATOM 720 N N . GLU A 1 88 ? 2.322 -12.652 3.959 1.00 87.12 88 GLU A N 1
ATOM 721 C CA . GLU A 1 88 ? 2.646 -13.882 4.692 1.00 87.12 88 GLU A CA 1
ATOM 722 C C . GLU A 1 88 ? 2.754 -13.654 6.204 1.00 87.12 88 GLU A C 1
ATOM 724 O O . GLU A 1 88 ? 2.200 -14.429 6.990 1.00 87.12 88 GLU A O 1
ATOM 729 N N . ARG A 1 89 ? 3.406 -12.563 6.630 1.00 89.50 89 ARG A N 1
ATOM 730 C CA . ARG A 1 89 ? 3.547 -12.209 8.054 1.00 89.50 89 ARG A CA 1
ATOM 731 C C . ARG A 1 89 ? 2.232 -11.824 8.728 1.00 89.50 89 ARG A C 1
ATOM 733 O O . ARG A 1 89 ? 2.158 -11.861 9.956 1.00 89.50 89 ARG A O 1
ATOM 740 N N . HIS A 1 90 ? 1.227 -11.409 7.959 1.00 90.38 90 HIS A N 1
ATOM 741 C CA . HIS A 1 90 ? -0.011 -10.839 8.492 1.00 90.38 90 HIS A CA 1
ATOM 742 C C . HIS A 1 90 ? -1.290 -11.506 7.972 1.00 90.38 90 HIS A C 1
ATOM 744 O O . HIS A 1 90 ? -2.375 -10.957 8.165 1.00 90.38 90 HIS A O 1
ATOM 750 N N . LYS A 1 91 ? -1.209 -12.701 7.374 1.00 88.38 91 LYS A N 1
ATOM 751 C CA . LYS A 1 91 ? -2.362 -13.449 6.829 1.00 88.38 91 LYS A CA 1
ATOM 752 C C . LYS A 1 91 ? -3.462 -13.772 7.846 1.00 88.38 91 LYS A C 1
ATOM 754 O O . LYS A 1 91 ? -4.632 -13.949 7.496 1.00 88.38 91 LYS A O 1
ATOM 759 N N . ASP A 1 92 ? -3.107 -13.857 9.124 1.00 90.88 92 ASP A N 1
ATOM 760 C CA . ASP A 1 92 ? -4.046 -14.043 10.231 1.00 90.88 92 ASP A CA 1
ATOM 761 C C . ASP A 1 92 ? -4.801 -12.749 10.578 1.00 90.88 92 ASP A C 1
ATOM 763 O O . ASP A 1 92 ? -5.941 -12.811 11.038 1.00 90.88 92 ASP A O 1
ATOM 767 N N . LYS A 1 93 ? -4.206 -11.583 10.297 1.00 90.62 93 LYS A N 1
ATOM 768 C CA . LYS A 1 93 ? -4.737 -10.259 10.659 1.00 90.62 93 LYS A CA 1
ATOM 769 C C . LYS A 1 93 ? -5.362 -9.498 9.501 1.00 90.62 93 LYS A C 1
ATOM 771 O O . LYS A 1 93 ? -6.224 -8.659 9.747 1.00 90.62 93 LYS A O 1
ATOM 776 N N . VAL A 1 94 ? -4.911 -9.742 8.276 1.00 89.75 94 VAL A N 1
ATOM 777 C CA . VAL A 1 94 ? -5.322 -9.030 7.062 1.00 89.75 94 VAL A CA 1
ATOM 778 C C . VAL A 1 94 ? -6.193 -9.954 6.222 1.00 89.75 94 VAL A C 1
ATOM 780 O O . VAL A 1 94 ? -5.822 -11.093 5.956 1.00 89.75 94 VAL A O 1
ATOM 783 N N . GLU A 1 95 ? -7.373 -9.471 5.839 1.00 88.31 95 GLU A N 1
ATOM 784 C CA . GLU A 1 95 ? -8.270 -10.183 4.923 1.00 88.31 95 GLU A CA 1
ATOM 785 C C . GLU A 1 95 ? -7.761 -10.066 3.491 1.00 88.31 95 GLU A C 1
ATOM 787 O O . GLU A 1 95 ? -7.579 -11.050 2.784 1.00 88.31 95 GLU A O 1
ATOM 792 N N . VAL A 1 96 ? -7.560 -8.822 3.067 1.00 86.44 96 VAL A N 1
ATOM 793 C CA . VAL A 1 96 ? -7.250 -8.457 1.694 1.00 86.44 96 VAL A CA 1
ATOM 794 C C . VAL A 1 96 ? -6.636 -7.069 1.673 1.00 86.44 96 VAL A C 1
ATOM 796 O O . VAL A 1 96 ? -6.878 -6.240 2.562 1.00 86.44 96 VAL A O 1
ATOM 799 N N . VAL A 1 97 ? -5.862 -6.821 0.624 1.00 86.88 97 VAL A N 1
ATOM 800 C CA . VAL A 1 97 ? -5.344 -5.502 0.305 1.00 86.88 97 VAL A CA 1
ATOM 801 C C . VAL A 1 97 ? -5.756 -5.132 -1.105 1.00 86.88 97 VAL A C 1
ATOM 803 O O . VAL A 1 97 ? -5.525 -5.887 -2.045 1.00 86.88 97 VAL A O 1
ATOM 806 N N . PHE A 1 98 ? -6.382 -3.972 -1.238 1.00 89.50 98 PHE A N 1
ATOM 807 C CA . PHE A 1 98 ? -6.762 -3.409 -2.519 1.00 89.50 98 PHE A CA 1
ATOM 808 C C . PHE A 1 98 ? -5.759 -2.356 -2.963 1.00 89.50 98 PHE A C 1
ATOM 810 O O . PHE A 1 98 ? -5.221 -1.618 -2.138 1.00 89.50 98 PHE A O 1
ATOM 817 N N . PHE A 1 99 ? -5.543 -2.264 -4.268 1.00 90.44 99 PHE A N 1
ATOM 818 C CA . PHE A 1 99 ? -4.633 -1.313 -4.886 1.00 90.44 99 PHE A CA 1
ATOM 819 C C . PHE A 1 99 ? -5.407 -0.412 -5.839 1.00 90.44 99 PHE A C 1
ATOM 821 O O . PHE A 1 99 ? -5.981 -0.869 -6.823 1.00 90.44 99 PHE A O 1
ATOM 828 N N . ASN A 1 100 ? -5.391 0.882 -5.547 1.00 89.19 100 ASN A N 1
ATOM 829 C CA . ASN A 1 100 ? -6.011 1.909 -6.364 1.00 89.19 100 ASN A CA 1
ATOM 830 C C . ASN A 1 100 ? -4.919 2.730 -7.039 1.00 89.19 100 ASN A C 1
ATOM 832 O O . ASN A 1 100 ? -4.128 3.405 -6.376 1.00 89.19 100 ASN A O 1
ATOM 836 N N . LYS A 1 101 ? -4.895 2.677 -8.366 1.00 89.56 101 LYS A N 1
ATOM 837 C CA . LYS A 1 101 ? -4.022 3.515 -9.181 1.00 89.56 101 LYS A CA 1
ATOM 838 C C . LYS A 1 101 ? -4.577 4.935 -9.232 1.00 89.56 101 LYS A C 1
ATOM 840 O O . LYS A 1 101 ? -5.757 5.124 -9.522 1.00 89.56 101 LYS A O 1
ATOM 845 N N . LEU A 1 102 ? -3.720 5.916 -8.991 1.00 88.69 102 LEU A N 1
ATOM 846 C CA . LEU A 1 102 ? -4.017 7.335 -9.133 1.00 88.69 102 LEU A CA 1
ATOM 847 C C . LEU A 1 102 ? -3.011 7.954 -10.106 1.00 88.69 102 LEU A C 1
ATOM 849 O O . LEU A 1 102 ? -1.806 7.898 -9.865 1.00 88.69 102 LEU A O 1
ATOM 853 N N . GLU A 1 103 ? -3.503 8.548 -11.190 1.00 89.12 103 GLU A N 1
ATOM 854 C CA . GLU A 1 103 ? -2.650 9.233 -12.163 1.00 89.12 103 GLU A CA 1
ATOM 855 C C . GLU A 1 103 ? -2.326 10.653 -11.683 1.00 89.12 103 GLU A C 1
ATOM 857 O O . GLU A 1 103 ? -3.195 11.358 -11.167 1.00 89.12 103 GLU A O 1
ATOM 862 N N . THR A 1 104 ? -1.076 11.073 -11.852 1.00 85.75 104 THR A N 1
ATOM 863 C CA . THR A 1 104 ? -0.601 12.416 -11.513 1.00 85.75 104 THR A CA 1
ATOM 864 C C . THR A 1 104 ? 0.121 13.059 -12.691 1.00 85.75 104 THR A C 1
ATOM 866 O O . THR A 1 104 ? 0.702 12.377 -13.528 1.00 85.75 104 THR A O 1
ATOM 869 N N . GLU A 1 105 ? 0.123 14.390 -12.730 1.00 86.56 105 GLU A N 1
ATOM 870 C CA . GLU A 1 105 ? 0.849 15.197 -13.723 1.00 86.56 105 GLU A CA 1
ATOM 871 C C . GLU A 1 105 ? 2.351 15.326 -13.399 1.00 86.56 105 GLU A C 1
ATOM 873 O O . GLU A 1 105 ? 3.116 15.906 -14.169 1.00 86.56 105 GLU A O 1
ATOM 878 N N . TYR A 1 106 ? 2.800 14.798 -12.253 1.00 83.69 106 TYR A N 1
ATOM 879 C CA . TYR A 1 106 ? 4.185 14.904 -11.796 1.00 83.69 106 TYR A CA 1
ATOM 880 C C . TYR A 1 106 ? 4.943 13.588 -11.959 1.00 83.69 106 TYR A C 1
ATOM 882 O O . TYR A 1 106 ? 4.596 12.573 -11.361 1.00 83.69 106 TYR A O 1
ATOM 890 N N . SER A 1 107 ? 6.057 13.633 -12.691 1.00 82.81 107 SER A N 1
ATOM 891 C CA . SER A 1 107 ? 6.914 12.460 -12.922 1.00 82.81 107 SER A CA 1
ATOM 892 C C . SER A 1 107 ? 7.605 11.908 -11.666 1.00 82.81 107 SER A C 1
ATOM 894 O O . SER A 1 107 ? 7.972 10.736 -11.630 1.00 82.81 107 SER A O 1
ATOM 896 N N . ASN A 1 108 ? 7.823 12.736 -10.641 1.00 80.56 108 ASN A N 1
ATOM 897 C CA . ASN A 1 108 ? 8.445 12.352 -9.371 1.00 80.56 108 ASN A CA 1
ATOM 898 C C . ASN A 1 108 ? 8.057 13.336 -8.255 1.00 80.56 108 ASN A C 1
ATOM 900 O O . ASN A 1 108 ? 7.559 14.430 -8.519 1.00 80.56 108 ASN A O 1
ATOM 904 N N . THR A 1 109 ? 8.350 12.980 -7.002 1.00 74.19 109 THR A N 1
ATOM 905 C CA . THR A 1 109 ? 8.025 13.802 -5.822 1.00 74.19 109 THR A CA 1
ATOM 906 C C . THR A 1 109 ? 8.781 15.133 -5.746 1.00 74.19 109 THR A C 1
ATOM 908 O O . THR A 1 109 ? 8.332 16.035 -5.049 1.00 74.19 109 THR A O 1
ATOM 911 N N . ALA A 1 110 ? 9.928 15.273 -6.419 1.00 78.75 110 ALA A N 1
ATOM 912 C CA . ALA A 1 110 ? 10.718 16.508 -6.425 1.00 78.75 110 ALA A CA 1
ATOM 913 C C . ALA A 1 110 ? 10.173 17.555 -7.412 1.00 78.75 110 ALA A C 1
ATOM 915 O O . ALA A 1 110 ? 10.408 18.746 -7.231 1.00 78.75 110 ALA A O 1
ATOM 916 N N . SER A 1 111 ? 9.417 17.129 -8.427 1.00 77.81 111 SER A N 1
ATOM 917 C CA . SER A 1 111 ? 8.723 18.016 -9.372 1.00 77.81 111 SER A CA 1
ATOM 918 C C . SER A 1 111 ? 7.478 18.685 -8.779 1.00 77.81 111 SER A C 1
ATOM 920 O O . SER A 1 111 ? 6.835 19.490 -9.449 1.00 77.81 111 SER A O 1
ATOM 922 N N . VAL A 1 112 ? 7.120 18.343 -7.542 1.00 74.62 112 VAL A N 1
ATOM 923 C CA . VAL A 1 112 ? 5.845 18.713 -6.940 1.00 74.62 112 VAL A CA 1
ATOM 924 C C . VAL A 1 112 ? 5.974 20.014 -6.147 1.00 74.62 112 VAL A C 1
ATOM 926 O O . VAL A 1 112 ? 6.875 20.141 -5.314 1.00 74.62 112 VAL A O 1
ATOM 929 N N . PRO A 1 113 ? 5.038 20.963 -6.315 1.00 78.38 113 PRO A N 1
ATOM 930 C CA . PRO A 1 113 ? 4.932 22.115 -5.436 1.00 78.38 113 PRO A CA 1
ATOM 931 C C . PRO A 1 113 ? 4.776 21.724 -3.948 1.00 78.38 113 PRO A C 1
ATOM 933 O O . PRO A 1 113 ? 3.991 20.832 -3.626 1.00 78.38 113 PRO A O 1
ATOM 936 N N . PRO A 1 114 ? 5.416 22.439 -3.000 1.00 75.12 114 PRO A N 1
ATOM 937 C CA . PRO A 1 114 ? 5.435 22.067 -1.576 1.00 75.12 114 PRO A CA 1
ATOM 938 C C . PRO A 1 114 ? 4.062 21.941 -0.895 1.00 75.12 114 PRO A C 1
ATOM 940 O O . PRO A 1 114 ? 3.959 21.364 0.183 1.00 75.12 114 PRO A O 1
ATOM 943 N N . HIS A 1 115 ? 3.020 22.524 -1.487 1.00 73.38 115 HIS A N 1
ATOM 944 C CA . HIS A 1 115 ? 1.669 22.585 -0.932 1.00 73.38 115 HIS A CA 1
ATOM 945 C C . HIS A 1 115 ? 0.765 21.420 -1.366 1.00 73.38 115 HIS A C 1
ATOM 947 O O . HIS A 1 115 ? -0.366 21.330 -0.893 1.00 73.38 115 HIS A O 1
ATOM 953 N N . ILE A 1 116 ? 1.223 20.531 -2.255 1.00 71.06 116 ILE A N 1
ATOM 954 C CA . ILE A 1 116 ? 0.407 19.403 -2.717 1.00 71.06 116 ILE A CA 1
ATOM 955 C C . ILE A 1 116 ? 0.653 18.194 -1.816 1.00 71.06 116 ILE A C 1
ATOM 957 O O . ILE A 1 116 ? 1.709 17.567 -1.844 1.00 71.06 116 ILE A O 1
ATOM 961 N N . HIS A 1 117 ? -0.356 17.832 -1.027 1.00 64.50 117 HIS A N 1
ATOM 962 C CA . HIS A 1 117 ? -0.301 16.658 -0.154 1.00 64.50 117 HIS A CA 1
ATOM 963 C C . HIS A 1 117 ? -0.480 15.331 -0.912 1.00 64.50 117 HIS A C 1
ATOM 965 O O . HIS A 1 117 ? -0.162 14.269 -0.369 1.00 64.50 117 HIS A O 1
ATOM 971 N N . ASP A 1 118 ? -1.005 15.369 -2.138 1.00 66.50 118 ASP A N 1
ATOM 972 C CA . ASP A 1 118 ? -1.462 14.202 -2.908 1.00 66.50 118 ASP A CA 1
ATOM 973 C C . ASP A 1 118 ? -0.363 13.482 -3.696 1.00 66.50 118 ASP A C 1
ATOM 975 O O . ASP A 1 118 ? -0.651 12.567 -4.455 1.00 66.50 118 ASP A O 1
ATOM 979 N N . VAL A 1 119 ? 0.907 13.837 -3.495 1.00 67.81 119 VAL A N 1
ATOM 980 C CA . VAL A 1 119 ? 2.024 13.276 -4.282 1.00 67.81 119 VAL A CA 1
ATOM 981 C C . VAL A 1 119 ? 2.752 12.114 -3.632 1.00 67.81 119 VAL A C 1
ATOM 983 O O . VAL A 1 119 ? 3.859 11.746 -4.018 1.00 67.81 119 VAL A O 1
ATOM 986 N N . CYS A 1 120 ? 2.130 11.511 -2.633 1.00 78.12 120 CYS A N 1
ATOM 987 C CA . CYS A 1 120 ? 2.646 10.316 -2.001 1.00 78.12 120 CYS A CA 1
ATOM 988 C C . CYS A 1 120 ? 1.619 9.196 -2.060 1.00 78.12 120 CYS A C 1
ATOM 990 O O . CYS A 1 120 ? 0.411 9.436 -2.069 1.00 78.12 120 CYS A O 1
ATOM 992 N N . TRP A 1 121 ? 2.120 7.962 -2.054 1.00 88.00 121 TRP A N 1
ATOM 993 C CA . TRP A 1 121 ? 1.268 6.810 -1.814 1.00 88.00 121 TRP A CA 1
ATOM 994 C C . TRP A 1 121 ? 0.569 6.981 -0.470 1.00 88.00 121 TRP A C 1
ATOM 996 O O . TRP A 1 121 ? 1.139 7.517 0.488 1.00 88.00 121 TRP A O 1
ATOM 1006 N N . ARG A 1 122 ? -0.670 6.510 -0.393 1.00 89.38 122 ARG A N 1
ATOM 1007 C CA . ARG A 1 122 ? -1.450 6.523 0.839 1.00 89.38 122 ARG A CA 1
ATOM 1008 C C . ARG A 1 122 ? -2.064 5.169 1.084 1.00 89.38 122 ARG A C 1
ATOM 1010 O O . ARG A 1 122 ? -2.438 4.491 0.137 1.00 89.38 122 ARG A O 1
ATOM 1017 N N . PHE A 1 123 ? -2.241 4.808 2.343 1.00 91.00 123 PHE A N 1
ATOM 1018 C CA . PHE A 1 123 ? -3.031 3.641 2.698 1.00 91.00 123 PHE A CA 1
ATOM 1019 C C . PHE A 1 123 ? -4.150 4.002 3.671 1.00 91.00 123 PHE A C 1
ATOM 1021 O O . PHE A 1 123 ? -4.019 4.917 4.485 1.00 91.00 123 PHE A O 1
ATOM 1028 N N . ASN A 1 124 ? -5.247 3.259 3.579 1.00 90.19 124 ASN A N 1
ATOM 1029 C CA . ASN A 1 124 ? -6.339 3.254 4.543 1.00 90.19 124 ASN A CA 1
ATOM 1030 C C . ASN A 1 124 ? -6.441 1.852 5.137 1.00 90.19 124 ASN A C 1
ATOM 1032 O O . ASN A 1 124 ? -6.268 0.867 4.418 1.00 90.19 124 ASN A O 1
ATOM 1036 N N . ILE A 1 125 ? -6.729 1.765 6.434 1.00 90.50 125 ILE A N 1
ATOM 1037 C CA . ILE A 1 125 ? -6.981 0.495 7.114 1.00 90.50 125 ILE A CA 1
ATOM 1038 C C . ILE A 1 125 ? -8.396 0.545 7.672 1.00 90.50 125 ILE A C 1
ATOM 1040 O O . ILE A 1 125 ? -8.713 1.387 8.507 1.00 90.50 125 ILE A O 1
ATOM 1044 N N . TYR A 1 126 ? -9.233 -0.376 7.219 1.00 89.19 126 TYR A N 1
ATOM 1045 C CA . TYR A 1 126 ? -10.585 -0.564 7.723 1.00 89.19 126 TYR A CA 1
ATOM 1046 C C . TYR A 1 126 ? -10.609 -1.673 8.771 1.00 89.19 126 TYR A C 1
ATOM 1048 O O . TYR A 1 126 ? -9.709 -2.517 8.828 1.00 89.19 126 TYR A O 1
ATOM 1056 N N . ASN A 1 127 ? -11.646 -1.657 9.613 1.00 84.38 127 ASN A N 1
ATOM 1057 C CA . ASN A 1 127 ? -11.768 -2.520 10.794 1.00 84.38 127 ASN A CA 1
ATOM 1058 C C . ASN A 1 127 ? -10.600 -2.359 11.788 1.00 84.38 127 ASN A C 1
ATOM 1060 O O . ASN A 1 127 ? -10.282 -3.263 12.559 1.00 84.38 127 ASN A O 1
ATOM 1064 N N . ALA A 1 128 ? -9.964 -1.187 11.776 1.00 7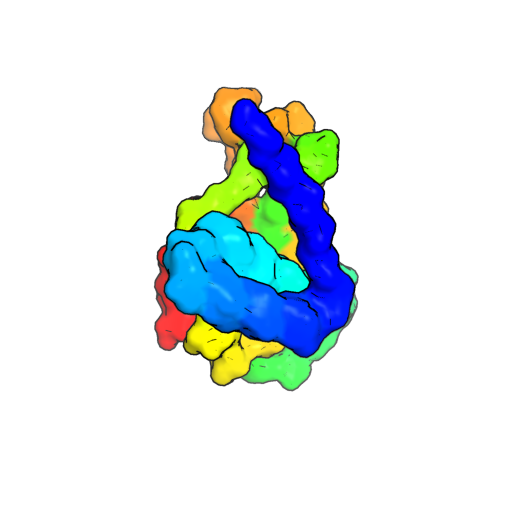6.19 128 ALA A N 1
ATOM 1065 C CA . ALA A 1 128 ? -8.973 -0.762 12.752 1.00 76.19 128 ALA A CA 1
ATOM 1066 C C . ALA A 1 128 ? -9.553 0.336 13.654 1.00 76.19 128 ALA A C 1
ATOM 1068 O O . ALA A 1 128 ? -10.551 0.977 13.330 1.00 76.19 128 ALA A O 1
ATOM 1069 N N . THR A 1 129 ? -8.902 0.583 14.788 1.00 70.31 129 THR A N 1
ATOM 1070 C CA . THR A 1 129 ? -9.289 1.643 15.733 1.00 70.31 129 THR A CA 1
ATOM 1071 C C . THR A 1 129 ? -9.089 3.061 15.182 1.00 70.31 129 THR A C 1
ATOM 1073 O O . THR A 1 129 ? -9.548 4.018 15.799 1.00 70.31 129 THR A O 1
ATOM 1076 N N . CYS A 1 130 ? -8.444 3.219 14.022 1.00 61.19 130 CYS A N 1
ATOM 1077 C CA . CYS A 1 130 ? -8.276 4.490 13.320 1.00 61.19 130 CYS A CA 1
ATOM 1078 C C . CYS A 1 130 ? -8.696 4.364 11.844 1.00 61.19 130 CYS A C 1
ATOM 1080 O O . CYS A 1 130 ? -8.301 3.405 11.185 1.00 61.19 130 CYS A O 1
ATOM 1082 N N . MET A 1 131 ? -9.458 5.335 11.321 1.00 61.56 131 MET A N 1
ATOM 1083 C CA . MET A 1 131 ? -10.016 5.301 9.953 1.00 61.56 131 MET A CA 1
ATOM 1084 C C . MET A 1 131 ? -9.394 6.288 8.955 1.00 61.56 131 MET A C 1
ATOM 1086 O O . MET A 1 131 ? -9.790 6.312 7.794 1.00 61.56 131 MET A O 1
ATOM 1090 N N . ASP A 1 132 ? -8.428 7.106 9.353 1.00 70.31 132 ASP A N 1
ATOM 1091 C CA . ASP A 1 132 ? -7.905 8.123 8.439 1.00 70.31 132 ASP A CA 1
ATOM 1092 C C . ASP A 1 132 ? -6.875 7.555 7.449 1.00 70.31 132 ASP A C 1
ATOM 1094 O O . ASP A 1 132 ? -6.016 6.744 7.815 1.00 70.31 132 ASP A O 1
ATOM 1098 N N . GLY A 1 133 ? -6.867 8.109 6.236 1.00 77.25 133 GLY A N 1
ATOM 1099 C CA . GLY A 1 133 ? -5.803 7.890 5.262 1.00 77.25 133 GLY A CA 1
ATOM 1100 C C . GLY A 1 133 ? -4.447 8.384 5.757 1.00 77.25 133 GLY A C 1
ATOM 1101 O O . GLY A 1 133 ? -4.317 9.475 6.322 1.00 77.25 133 GLY A O 1
ATOM 1102 N N . ARG A 1 134 ? -3.416 7.564 5.547 1.00 84.06 134 ARG A N 1
ATOM 1103 C CA . ARG A 1 134 ? -2.041 7.820 5.995 1.00 84.06 134 ARG A CA 1
ATOM 1104 C C . ARG A 1 134 ? -1.077 7.803 4.829 1.00 84.06 134 ARG A C 1
ATOM 1106 O O . ARG A 1 134 ? -1.291 7.094 3.852 1.00 84.06 134 ARG A O 1
ATOM 1113 N N . ARG A 1 135 ? 0.005 8.567 4.960 1.00 87.56 135 ARG A N 1
ATOM 1114 C CA . ARG A 1 135 ? 1.116 8.531 4.013 1.00 87.56 135 ARG A CA 1
ATOM 1115 C C . ARG A 1 135 ? 1.827 7.182 4.091 1.00 87.56 135 ARG A C 1
ATOM 1117 O O . ARG A 1 135 ? 2.008 6.641 5.179 1.00 87.56 135 ARG A O 1
ATOM 1124 N N . PHE A 1 136 ? 2.223 6.669 2.936 1.00 89.25 136 PHE A N 1
ATOM 1125 C CA . PHE A 1 136 ? 2.953 5.422 2.797 1.00 89.25 136 PHE A CA 1
ATOM 1126 C C . PHE A 1 136 ? 4.348 5.705 2.234 1.00 89.25 136 PHE A C 1
ATOM 1128 O O . PHE A 1 136 ? 4.525 5.758 1.020 1.00 89.25 136 PHE A O 1
ATOM 1135 N N . GLU A 1 137 ? 5.335 5.937 3.100 1.00 87.88 137 GLU A N 1
ATOM 1136 C CA . GLU A 1 137 ? 6.724 6.198 2.684 1.00 87.88 137 GLU A CA 1
ATOM 1137 C C . GLU A 1 137 ? 7.613 4.964 2.852 1.00 87.88 137 GLU A C 1
ATOM 1139 O O . GLU A 1 137 ? 8.595 4.791 2.131 1.00 87.88 137 GLU A O 1
ATOM 1144 N N . SER A 1 138 ? 7.276 4.094 3.802 1.00 89.44 138 SER A N 1
ATOM 1145 C CA . SER A 1 138 ? 7.997 2.863 4.108 1.00 89.44 138 SER A CA 1
ATOM 1146 C C . SER A 1 138 ? 7.043 1.744 4.515 1.00 89.44 138 SER A C 1
ATOM 1148 O O . SER A 1 138 ? 6.008 1.993 5.131 1.00 89.44 138 SER A O 1
ATOM 1150 N N . MET A 1 139 ? 7.437 0.485 4.291 1.00 88.44 139 MET A N 1
ATOM 1151 C CA . MET A 1 139 ? 6.730 -0.669 4.873 1.00 88.44 139 MET A CA 1
ATOM 1152 C C . MET A 1 139 ? 6.590 -0.587 6.393 1.00 88.44 139 MET A C 1
ATOM 1154 O O . MET A 1 139 ? 5.586 -1.041 6.937 1.00 88.44 139 MET A O 1
ATOM 1158 N N . LYS A 1 140 ? 7.530 0.076 7.079 1.00 89.75 140 LYS A N 1
ATOM 1159 C CA . LYS A 1 140 ? 7.435 0.317 8.523 1.00 89.75 140 LYS A CA 1
ATOM 1160 C C . LYS A 1 140 ? 6.194 1.121 8.907 1.00 89.75 140 LYS A C 1
ATOM 1162 O O . LYS A 1 140 ? 5.717 0.975 10.030 1.00 89.75 140 LYS A O 1
ATOM 1167 N N . ASP A 1 141 ? 5.683 1.971 8.017 1.00 89.75 141 ASP A N 1
ATOM 1168 C CA . ASP A 1 141 ? 4.473 2.754 8.272 1.00 89.75 141 ASP A CA 1
ATOM 1169 C C . ASP A 1 141 ? 3.259 1.835 8.366 1.00 89.75 141 ASP A C 1
ATOM 1171 O O . ASP A 1 141 ? 2.464 1.967 9.293 1.00 89.75 141 ASP A O 1
ATOM 1175 N N . LEU A 1 142 ? 3.168 0.856 7.463 1.00 88.50 142 LEU A N 1
ATOM 1176 C CA . LEU A 1 142 ? 2.095 -0.132 7.445 1.00 88.50 142 LEU A CA 1
ATOM 1177 C C . LEU A 1 142 ? 2.234 -1.142 8.597 1.00 88.50 142 LEU A C 1
ATOM 1179 O O . LEU A 1 142 ? 1.261 -1.432 9.293 1.00 88.50 142 LEU A O 1
ATOM 1183 N N . GLU A 1 143 ? 3.453 -1.624 8.864 1.00 89.06 143 GLU A N 1
ATOM 1184 C CA . GLU A 1 143 ? 3.743 -2.598 9.929 1.00 89.06 143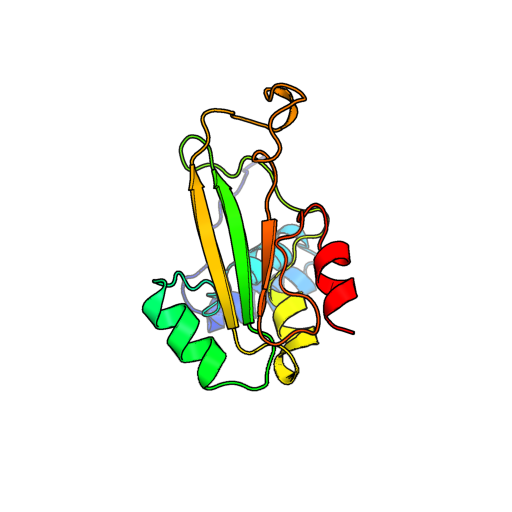 GLU A CA 1
ATOM 1185 C C . GLU A 1 143 ? 3.403 -2.083 11.334 1.00 89.06 143 GLU A C 1
ATOM 1187 O O . GLU A 1 143 ? 2.947 -2.855 12.183 1.00 89.06 143 GLU A O 1
ATOM 1192 N N . ARG A 1 144 ? 3.565 -0.778 11.602 1.00 87.69 144 ARG A N 1
ATOM 1193 C CA . ARG A 1 144 ? 3.180 -0.171 12.893 1.00 87.69 144 ARG A CA 1
ATOM 1194 C C . ARG A 1 144 ? 1.719 -0.429 13.249 1.00 87.69 144 ARG A C 1
ATOM 1196 O O . ARG A 1 144 ? 1.409 -0.568 14.429 1.00 87.69 144 ARG A O 1
ATOM 1203 N N . TRP A 1 145 ? 0.856 -0.529 12.243 1.00 82.44 145 TRP A N 1
ATOM 1204 C CA . TRP A 1 145 ? -0.580 -0.724 12.407 1.00 82.44 145 TRP A CA 1
ATOM 1205 C C . TRP A 1 145 ? -1.013 -2.182 12.312 1.00 82.44 145 TRP A C 1
ATOM 1207 O O . TRP A 1 145 ? -2.202 -2.468 12.432 1.00 82.44 145 TRP A O 1
ATOM 1217 N N . MET A 1 146 ? -0.079 -3.113 12.115 1.00 83.69 146 MET A N 1
ATOM 1218 C CA . MET A 1 146 ? -0.352 -4.551 12.183 1.00 83.69 146 MET A CA 1
ATOM 1219 C C . MET A 1 146 ? -0.194 -5.122 13.595 1.00 83.69 146 MET A C 1
ATOM 1221 O O . MET A 1 146 ? -0.579 -6.272 13.830 1.00 83.69 146 MET A O 1
ATOM 1225 N N . LYS A 1 147 ? 0.334 -4.329 14.533 1.00 77.31 147 LYS A N 1
ATOM 1226 C CA . LYS A 1 147 ? 0.298 -4.626 15.971 1.00 77.31 147 LYS A CA 1
ATOM 1227 C C . LYS A 1 147 ? -1.146 -4.649 16.469 1.00 77.31 147 LYS A C 1
ATOM 1229 O O . LYS A 1 147 ? -1.417 -5.565 17.270 1.00 77.31 147 LYS A O 1
#

Radius of gyration: 17.93 Å; chains: 1; bounding box: 48×48×39 Å

Secondary structure (DSSP, 8-state):
------PPPS-HHHHHHHHHHHHHTT-HHHHHHHHHTS--TT-B---HHHHHHHHHH-SSEEEEEEEEEETTEES---BT--HHHHHHHHTTTEEEEEEEEEE-S-SSGGGS-TT-TTSS-EEEEESSS--S-EE-SBHHHHHTT--

Foldseek 3Di:
DPPPPDDQDLDLVSLVVQLVVCVVVVVVVSVVVSVVSPPPPQAAADDPVRQVVVLVPDLAKEKEKEFEDEPNHGQADAAPDDVVVVCVVQVVRYDGYYYHYDYDPDSYPVSDDPPDPPRAMWMAIGSAPDGDIDGGRHVVVVVVRSD

pLDDT: mean 81.47, std 11.34, range [36.06, 91.5]

Organism: Caenorhabditis elegans (NCBI:txid6239)